Protein AF-A0A7C7R9T6-F1 (afdb_monomer_lite)

Structure (mmCIF, N/CA/C/O backbone):
data_AF-A0A7C7R9T6-F1
#
_entry.id   AF-A0A7C7R9T6-F1
#
loop_
_atom_site.group_PDB
_atom_site.id
_atom_site.type_symbol
_atom_site.label_atom_id
_atom_site.label_alt_id
_atom_site.label_comp_id
_atom_site.label_asym_id
_atom_site.label_entity_id
_atom_site.label_seq_id
_atom_site.pdbx_PDB_ins_code
_atom_site.Cartn_x
_atom_site.Cartn_y
_atom_site.Cartn_z
_atom_site.occupancy
_atom_site.B_iso_or_equiv
_atom_site.auth_seq_id
_atom_site.auth_comp_id
_atom_site.auth_asym_id
_atom_site.auth_atom_id
_atom_site.pdbx_PDB_model_num
ATOM 1 N N . MET A 1 1 ? 9.106 -15.345 -18.200 1.00 61.50 1 MET A N 1
ATOM 2 C CA . MET A 1 1 ? 7.886 -14.549 -18.437 1.00 61.50 1 MET A CA 1
ATOM 3 C C . MET A 1 1 ? 7.909 -14.194 -19.907 1.00 61.50 1 MET A C 1
ATOM 5 O O . MET A 1 1 ? 8.891 -13.598 -20.331 1.00 61.50 1 MET A O 1
ATOM 9 N N . ASP A 1 2 ? 6.908 -14.610 -20.677 1.00 85.25 2 ASP A N 1
ATOM 10 C CA . ASP A 1 2 ? 6.859 -14.297 -22.107 1.00 85.25 2 ASP A CA 1
ATOM 11 C C . ASP A 1 2 ? 6.313 -12.883 -22.276 1.00 85.25 2 ASP A C 1
ATOM 13 O O . ASP A 1 2 ? 5.120 -12.630 -22.110 1.00 85.25 2 ASP A O 1
ATOM 17 N N . ILE A 1 3 ? 7.215 -11.934 -22.521 1.00 89.38 3 ILE A N 1
ATOM 18 C CA . ILE A 1 3 ? 6.857 -10.530 -22.718 1.00 89.38 3 ILE A CA 1
ATOM 19 C C . ILE A 1 3 ? 6.543 -10.329 -24.209 1.00 89.38 3 ILE A C 1
ATOM 21 O O . ILE A 1 3 ? 7.387 -10.661 -25.045 1.00 89.38 3 ILE A O 1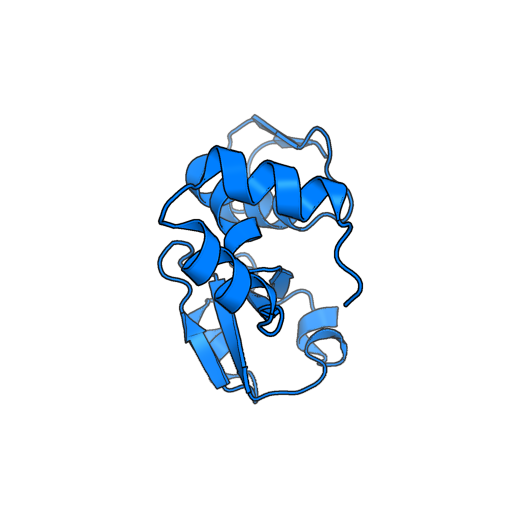
ATOM 25 N N . PRO A 1 4 ? 5.370 -9.779 -24.578 1.00 95.00 4 PRO A N 1
ATOM 26 C CA . PRO A 1 4 ? 4.993 -9.618 -25.980 1.00 95.00 4 PRO A CA 1
ATOM 27 C C . PRO A 1 4 ? 5.993 -8.767 -26.776 1.00 95.00 4 PRO A C 1
ATOM 29 O O . PRO A 1 4 ? 6.344 -7.664 -26.353 1.00 95.00 4 PRO A O 1
ATOM 32 N N . ALA A 1 5 ? 6.380 -9.220 -27.973 1.00 94.62 5 ALA A N 1
ATOM 33 C CA . ALA A 1 5 ? 7.314 -8.492 -28.843 1.00 94.62 5 ALA A CA 1
ATOM 34 C C . ALA A 1 5 ? 6.839 -7.058 -29.145 1.00 94.62 5 ALA A C 1
ATOM 36 O O . ALA A 1 5 ? 7.597 -6.105 -29.011 1.00 94.62 5 ALA A O 1
ATOM 37 N N . LEU A 1 6 ? 5.539 -6.881 -29.410 1.00 96.94 6 LEU A N 1
ATOM 38 C CA . LEU A 1 6 ? 4.947 -5.566 -29.676 1.00 96.94 6 LEU A CA 1
ATOM 39 C C . LEU A 1 6 ? 5.084 -4.588 -28.495 1.00 96.94 6 LEU A C 1
ATOM 41 O O . LEU A 1 6 ? 5.194 -3.379 -28.704 1.00 96.94 6 LEU A O 1
ATOM 45 N N . PHE A 1 7 ? 5.079 -5.094 -27.258 1.00 96.81 7 PHE A N 1
ATOM 46 C CA . PHE A 1 7 ? 5.347 -4.278 -26.075 1.00 96.81 7 PHE A CA 1
ATOM 47 C C . PHE A 1 7 ? 6.821 -3.869 -26.026 1.00 96.81 7 PHE A C 1
ATOM 49 O O . PHE A 1 7 ? 7.118 -2.689 -25.856 1.00 96.81 7 PHE A O 1
ATOM 56 N N . LEU A 1 8 ? 7.735 -4.818 -26.241 1.00 95.50 8 LEU A N 1
ATOM 57 C CA . LEU A 1 8 ? 9.176 -4.564 -26.244 1.00 95.50 8 LEU A CA 1
ATOM 58 C C . LEU A 1 8 ? 9.574 -3.532 -27.308 1.00 95.50 8 LEU A C 1
ATOM 60 O O . LEU A 1 8 ? 10.288 -2.587 -26.980 1.00 95.50 8 LEU A O 1
ATOM 64 N N . ASP A 1 9 ? 9.051 -3.654 -28.528 1.00 97.00 9 ASP A N 1
ATOM 65 C CA . ASP A 1 9 ? 9.320 -2.727 -29.636 1.00 97.00 9 ASP A CA 1
ATOM 66 C C . ASP A 1 9 ? 8.748 -1.329 -29.382 1.00 97.00 9 ASP A C 1
ATOM 68 O O . ASP A 1 9 ? 9.282 -0.312 -29.836 1.00 97.00 9 ASP A O 1
ATOM 72 N N . ARG A 1 10 ? 7.610 -1.252 -28.686 1.00 98.06 10 ARG A N 1
ATOM 73 C CA . ARG A 1 10 ? 7.021 0.027 -28.281 1.00 98.06 10 ARG A CA 1
ATOM 74 C C . ARG A 1 10 ? 7.872 0.692 -27.204 1.00 98.06 10 ARG A C 1
ATOM 76 O O . ARG A 1 10 ? 8.187 1.868 -27.345 1.00 98.06 10 ARG A O 1
ATOM 83 N N . MET A 1 11 ? 8.263 -0.049 -26.170 1.00 98.00 11 MET A N 1
ATOM 84 C CA . MET A 1 11 ? 9.069 0.489 -25.073 1.00 98.00 11 MET A CA 1
ATOM 85 C C . MET A 1 11 ? 10.467 0.907 -25.535 1.00 98.00 11 MET A C 1
ATOM 87 O O . MET A 1 11 ? 10.934 1.955 -25.107 1.00 98.00 11 MET A O 1
ATOM 91 N N . ALA A 1 12 ? 11.092 0.165 -26.457 1.00 97.38 12 ALA A N 1
ATOM 92 C CA . ALA A 1 12 ? 12.377 0.548 -27.048 1.00 97.38 12 ALA A CA 1
ATOM 93 C C . ALA A 1 12 ? 12.311 1.920 -27.730 1.00 97.38 12 ALA A C 1
ATOM 95 O O . ALA A 1 12 ? 13.186 2.757 -27.534 1.00 97.38 12 ALA A O 1
ATOM 96 N N . ARG A 1 13 ? 11.233 2.179 -28.480 1.00 97.94 13 ARG A N 1
ATOM 97 C CA . ARG A 1 13 ? 11.013 3.473 -29.140 1.00 97.94 13 ARG A CA 1
ATOM 98 C C . ARG A 1 13 ? 10.705 4.609 -28.165 1.00 97.94 13 ARG A C 1
ATOM 100 O O . ARG A 1 13 ? 11.103 5.733 -28.433 1.00 97.94 13 ARG A O 1
ATOM 107 N N . LEU A 1 14 ? 9.980 4.334 -27.078 1.00 98.19 14 LEU A N 1
ATOM 108 C CA . LEU A 1 14 ? 9.613 5.354 -26.087 1.00 98.19 14 LEU A CA 1
ATOM 109 C C . LEU A 1 14 ? 10.782 5.743 -25.177 1.00 98.19 14 LEU A C 1
ATOM 111 O O . LEU A 1 14 ? 10.894 6.907 -24.816 1.00 98.19 14 LEU A O 1
ATOM 115 N N . LEU A 1 15 ? 11.614 4.773 -24.794 1.00 98.06 15 LEU A N 1
ATOM 116 C CA . LEU A 1 15 ? 12.662 4.955 -23.786 1.00 98.06 15 LEU A CA 1
ATOM 117 C C . LEU A 1 15 ? 14.045 5.245 -24.379 1.00 98.06 15 LEU A C 1
ATOM 119 O O . LEU A 1 15 ? 14.908 5.742 -23.663 1.00 98.06 15 LEU A O 1
ATOM 123 N N . GLY A 1 16 ? 14.279 4.928 -25.658 1.00 97.56 16 GLY A N 1
ATOM 124 C CA . GLY A 1 16 ? 15.575 5.145 -26.303 1.00 97.56 16 GLY A CA 1
ATOM 125 C C . GLY A 1 16 ? 16.714 4.502 -25.508 1.00 97.56 16 GLY A C 1
ATOM 126 O O . GLY A 1 16 ? 16.699 3.294 -25.262 1.00 97.56 16 GLY A O 1
ATOM 127 N N . ASP A 1 17 ? 17.665 5.320 -25.062 1.00 97.81 17 ASP A N 1
ATOM 128 C CA . ASP A 1 17 ? 18.855 4.879 -24.324 1.00 97.81 17 ASP A CA 1
ATOM 129 C C . ASP A 1 17 ? 18.527 4.237 -22.959 1.00 97.81 17 ASP A C 1
ATOM 131 O O . ASP A 1 17 ? 19.277 3.388 -22.475 1.00 97.81 17 ASP A O 1
ATOM 135 N N . GLU A 1 18 ? 17.373 4.553 -22.357 1.00 97.94 18 GLU A N 1
ATOM 136 C CA . GLU A 1 18 ? 16.939 3.970 -21.076 1.00 97.94 18 GLU A CA 1
ATOM 137 C C . GLU A 1 18 ? 16.355 2.554 -21.222 1.00 97.94 18 GLU A C 1
ATOM 139 O O . GLU A 1 18 ? 16.136 1.845 -20.233 1.00 97.94 18 GLU A O 1
ATOM 144 N N . TYR A 1 19 ? 16.104 2.103 -22.455 1.00 97.38 19 TYR A N 1
ATOM 145 C CA . TYR A 1 19 ? 15.434 0.831 -22.716 1.00 97.38 19 TYR A CA 1
ATOM 146 C C . TYR A 1 19 ? 16.177 -0.375 -22.134 1.00 97.38 19 TYR A C 1
ATOM 148 O O . TYR A 1 19 ? 15.541 -1.300 -21.623 1.00 97.38 19 TYR A O 1
ATOM 156 N N . LEU A 1 20 ? 17.511 -0.382 -22.204 1.00 95.56 20 LEU A N 1
ATOM 157 C CA . LEU A 1 20 ? 18.309 -1.503 -21.704 1.00 95.56 20 LEU A CA 1
ATOM 158 C C . LEU A 1 20 ? 18.170 -1.652 -20.183 1.00 95.56 20 LEU A C 1
ATOM 160 O O . LEU A 1 20 ? 17.930 -2.762 -19.707 1.00 95.56 20 LEU A O 1
ATOM 164 N N . ALA A 1 21 ? 18.216 -0.541 -19.443 1.00 96.19 21 ALA A N 1
ATOM 165 C CA . ALA A 1 21 ? 18.018 -0.536 -17.995 1.00 96.19 21 ALA A CA 1
ATOM 166 C C . ALA A 1 21 ? 16.591 -0.970 -17.617 1.00 96.19 21 ALA A C 1
ATOM 168 O O . ALA A 1 21 ? 16.398 -1.797 -16.725 1.00 96.19 21 ALA A O 1
ATOM 169 N N . PHE A 1 22 ? 15.579 -0.481 -18.343 1.00 95.19 22 PHE A N 1
ATOM 170 C CA . PHE A 1 22 ? 14.192 -0.916 -18.158 1.00 95.19 22 PHE A CA 1
ATOM 171 C C . PHE A 1 22 ? 14.021 -2.422 -18.394 1.00 95.19 22 PHE A C 1
ATOM 173 O O . PHE A 1 22 ? 13.349 -3.110 -17.624 1.00 95.19 22 PHE A O 1
ATOM 180 N N . ARG A 1 23 ? 14.645 -2.956 -19.450 1.00 93.25 23 ARG A N 1
ATOM 181 C CA . ARG A 1 23 ? 14.610 -4.386 -19.765 1.00 93.25 23 ARG A CA 1
ATOM 182 C C . ARG A 1 23 ? 15.235 -5.246 -18.680 1.00 93.25 23 ARG A C 1
ATOM 184 O O . ARG A 1 23 ? 14.696 -6.312 -18.384 1.00 93.25 23 ARG A O 1
ATOM 191 N N . GLU A 1 24 ? 16.359 -4.810 -18.128 1.00 92.88 24 GLU A N 1
ATOM 192 C CA . GLU A 1 24 ? 17.020 -5.501 -17.026 1.00 92.88 24 GLU A CA 1
ATOM 193 C C . GLU A 1 24 ? 16.125 -5.516 -15.780 1.00 92.88 24 GLU A C 1
ATOM 195 O O . GLU A 1 24 ? 15.894 -6.577 -15.200 1.00 92.88 24 GLU A O 1
ATOM 200 N N . ALA A 1 25 ? 15.519 -4.375 -15.436 1.00 91.50 25 ALA A N 1
ATOM 201 C CA . ALA A 1 25 ? 14.582 -4.279 -14.319 1.00 91.50 25 ALA A CA 1
ATOM 202 C C . ALA A 1 25 ? 13.347 -5.180 -14.506 1.00 91.50 25 ALA A C 1
ATOM 204 O O . ALA A 1 25 ? 12.922 -5.858 -13.569 1.00 91.50 25 ALA A O 1
ATOM 205 N N . LEU A 1 26 ? 12.795 -5.241 -15.723 1.00 90.62 26 LEU A N 1
ATOM 206 C CA . LEU A 1 26 ? 11.627 -6.064 -16.049 1.00 90.62 26 LEU A CA 1
ATOM 207 C C . LEU A 1 26 ? 11.910 -7.574 -15.955 1.00 90.62 26 LEU A C 1
ATOM 209 O O . LEU A 1 26 ? 10.995 -8.353 -15.696 1.00 90.62 26 LEU A O 1
ATOM 213 N N . ALA A 1 27 ? 13.166 -7.992 -16.145 1.00 87.12 27 ALA A N 1
ATOM 214 C CA . ALA A 1 27 ? 13.595 -9.377 -15.953 1.00 87.12 27 ALA A CA 1
ATOM 215 C C . ALA A 1 27 ? 13.742 -9.767 -14.466 1.00 87.12 27 ALA A C 1
ATOM 217 O O . ALA A 1 27 ? 13.931 -10.945 -14.154 1.00 87.12 27 ALA A O 1
ATOM 218 N N . GLY A 1 28 ? 13.662 -8.793 -13.555 1.00 83.88 28 GLY A N 1
ATOM 219 C CA . GLY A 1 28 ? 13.733 -8.995 -12.115 1.00 83.88 28 GLY A CA 1
ATOM 220 C C . GLY A 1 28 ? 12.507 -9.693 -11.514 1.00 83.88 28 GLY A C 1
ATOM 221 O O . GLY A 1 28 ? 11.529 -10.032 -12.180 1.00 83.88 28 GLY A O 1
ATOM 222 N N . HIS A 1 29 ? 12.563 -9.912 -10.200 1.00 78.44 29 HIS A N 1
ATOM 223 C CA . HIS A 1 29 ? 11.465 -10.521 -9.450 1.00 78.44 29 HIS A CA 1
ATOM 224 C C . HIS A 1 29 ? 10.469 -9.454 -8.974 1.00 78.44 29 HIS A C 1
ATOM 226 O O . HIS A 1 29 ? 10.897 -8.379 -8.548 1.00 78.44 29 HIS A O 1
ATOM 232 N N . PRO A 1 30 ? 9.157 -9.751 -8.968 1.00 78.12 30 PRO A N 1
ATOM 233 C CA . PRO A 1 30 ? 8.159 -8.823 -8.458 1.00 78.12 30 PRO A CA 1
ATOM 234 C C . PRO A 1 30 ? 8.399 -8.529 -6.976 1.00 78.12 30 PRO A C 1
ATOM 236 O O . PRO A 1 30 ? 8.711 -9.422 -6.182 1.00 78.12 30 PRO A O 1
ATOM 239 N N . HIS A 1 31 ? 8.218 -7.270 -6.592 1.00 86.06 31 HIS A N 1
ATOM 240 C CA . HIS A 1 31 ? 8.289 -6.868 -5.197 1.00 86.06 31 HIS A CA 1
ATOM 241 C C . HIS A 1 31 ? 6.998 -7.242 -4.470 1.00 86.06 31 HIS A C 1
ATOM 243 O O . HIS A 1 31 ? 5.895 -6.927 -4.912 1.00 86.06 31 HIS A O 1
ATOM 249 N N . VAL A 1 32 ? 7.136 -7.894 -3.318 1.00 93.19 32 VAL A N 1
ATOM 250 C CA . VAL A 1 32 ? 6.024 -8.098 -2.388 1.00 93.19 32 VAL A CA 1
ATOM 251 C C . VAL A 1 32 ? 6.111 -7.011 -1.329 1.00 93.19 32 VAL A C 1
ATOM 253 O O . VAL A 1 32 ? 7.166 -6.826 -0.722 1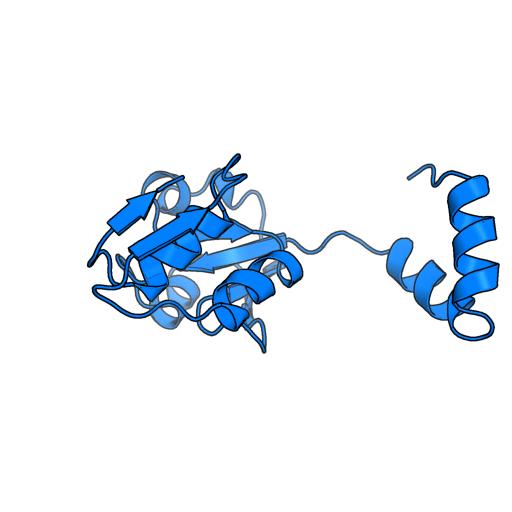.00 93.19 32 VAL A O 1
ATOM 256 N N . GLY A 1 33 ? 5.014 -6.297 -1.100 1.00 96.19 33 GLY A N 1
ATOM 257 C CA . GLY A 1 33 ? 4.918 -5.312 -0.032 1.00 96.19 33 GLY A CA 1
ATOM 258 C C . GLY A 1 33 ? 3.805 -5.644 0.954 1.00 96.19 33 GLY A C 1
ATOM 259 O O . GLY A 1 33 ? 2.842 -6.346 0.634 1.00 96.19 33 GLY A O 1
ATOM 260 N N . LEU A 1 34 ? 3.964 -5.149 2.175 1.00 97.81 34 LEU A N 1
ATOM 261 C CA . LEU A 1 34 ? 2.974 -5.180 3.241 1.00 97.81 34 LEU A CA 1
ATOM 262 C C . LEU A 1 34 ? 2.694 -3.737 3.650 1.00 97.81 34 LEU A C 1
ATOM 264 O O . LEU A 1 34 ? 3.631 -2.974 3.868 1.00 97.81 34 LEU A O 1
ATOM 268 N N . ARG A 1 35 ? 1.425 -3.369 3.793 1.00 98.44 35 ARG A N 1
ATOM 269 C CA . ARG A 1 35 ? 1.027 -2.075 4.346 1.00 98.44 35 ARG A CA 1
ATOM 270 C C . ARG A 1 35 ? 0.320 -2.287 5.673 1.00 98.44 35 ARG A C 1
ATOM 272 O O . ARG A 1 35 ? -0.700 -2.975 5.709 1.00 98.44 35 ARG A O 1
ATOM 279 N N . ALA A 1 36 ? 0.846 -1.710 6.746 1.00 98.69 36 ALA A N 1
ATOM 280 C CA . ALA A 1 36 ? 0.224 -1.764 8.060 1.00 98.69 36 ALA A CA 1
ATOM 281 C C . ALA A 1 36 ? -1.171 -1.124 8.036 1.00 98.69 36 ALA A C 1
ATOM 283 O O . ALA A 1 36 ? -1.397 -0.099 7.391 1.00 98.69 36 ALA A O 1
ATOM 284 N N . ASN A 1 37 ? -2.113 -1.735 8.751 1.00 98.62 37 ASN A N 1
ATOM 285 C CA . ASN A 1 37 ? -3.403 -1.126 9.032 1.00 98.62 37 ASN A CA 1
ATOM 286 C C . ASN A 1 37 ? -3.270 -0.242 10.277 1.00 98.62 37 ASN A C 1
ATOM 288 O O . ASN A 1 37 ? -3.372 -0.732 11.404 1.00 98.62 37 ASN A O 1
ATOM 292 N N . THR A 1 38 ? -3.052 1.055 10.068 1.00 98.56 38 THR A N 1
ATOM 293 C CA . THR A 1 38 ? -2.829 2.037 11.142 1.00 98.56 38 THR A CA 1
ATOM 294 C C . THR A 1 38 ? -4.038 2.239 12.054 1.00 98.56 38 THR A C 1
ATOM 296 O O . THR A 1 38 ? -3.874 2.749 13.155 1.00 98.56 38 THR A O 1
ATOM 299 N N . LEU A 1 39 ? -5.228 1.762 11.666 1.00 98.44 39 LEU A N 1
ATOM 300 C CA . LEU A 1 39 ? -6.405 1.715 12.543 1.00 98.44 39 LEU A CA 1
ATOM 301 C C . LEU A 1 39 ? -6.286 0.640 13.638 1.00 98.44 39 LEU A C 1
ATOM 303 O O . LEU A 1 39 ? -7.085 0.619 14.569 1.00 98.44 39 LEU A O 1
ATOM 307 N N . LYS A 1 40 ? -5.335 -0.296 13.508 1.00 98.56 40 LYS A N 1
ATOM 308 C CA . LYS A 1 40 ? -5.170 -1.445 14.414 1.00 98.56 40 LYS A CA 1
ATOM 309 C C . LYS A 1 40 ? -3.782 -1.562 15.031 1.00 98.56 40 LYS A C 1
ATOM 311 O O . LYS A 1 40 ? -3.665 -2.115 16.120 1.00 98.56 40 LYS A O 1
ATOM 316 N N . ILE A 1 41 ? -2.734 -1.143 14.324 1.00 98.50 41 ILE A N 1
ATOM 317 C CA . ILE A 1 41 ? -1.349 -1.333 14.766 1.00 98.50 41 ILE A CA 1
ATOM 318 C C . ILE A 1 41 ? -0.433 -0.243 14.205 1.00 98.50 41 ILE A C 1
ATOM 320 O O . ILE A 1 41 ? -0.570 0.162 13.048 1.00 98.50 41 ILE A O 1
ATOM 324 N N . ALA A 1 42 ? 0.538 0.203 15.004 1.00 98.38 42 ALA A N 1
ATOM 325 C CA . ALA A 1 42 ? 1.584 1.096 14.517 1.00 98.38 42 ALA A CA 1
ATOM 326 C C . ALA A 1 42 ? 2.512 0.356 13.524 1.00 98.38 42 ALA A C 1
ATOM 328 O O . ALA A 1 42 ? 2.851 -0.809 13.763 1.00 98.38 42 ALA A O 1
ATOM 329 N N . PRO A 1 43 ? 2.987 0.992 12.433 1.00 98.12 43 PRO A N 1
ATOM 330 C CA . PRO A 1 43 ? 3.835 0.325 11.438 1.00 98.12 43 PRO A CA 1
ATOM 331 C C . PRO A 1 43 ? 5.096 -0.321 12.032 1.00 98.12 43 PRO A C 1
ATOM 333 O O . PRO A 1 43 ? 5.440 -1.454 11.696 1.00 98.12 43 PRO A O 1
ATOM 336 N N . GLN A 1 44 ? 5.764 0.369 12.958 1.00 97.44 44 GLN A N 1
ATOM 337 C CA . GLN A 1 44 ? 6.984 -0.110 13.614 1.00 97.44 44 GLN A CA 1
ATOM 338 C C . GLN A 1 44 ? 6.704 -1.307 14.533 1.00 97.44 44 GLN A C 1
ATOM 340 O O . GLN A 1 44 ? 7.500 -2.241 14.598 1.00 97.44 44 GLN A O 1
ATOM 345 N N . GLU A 1 45 ? 5.551 -1.312 15.202 1.00 98.12 45 GLU A N 1
ATOM 346 C CA . GLU A 1 45 ? 5.114 -2.426 16.045 1.00 98.12 45 GLU A CA 1
ATOM 347 C C . GLU A 1 45 ? 4.792 -3.666 15.204 1.00 98.12 45 GLU A C 1
ATOM 349 O O . GLU A 1 45 ? 5.176 -4.779 15.566 1.00 98.12 45 GLU A O 1
ATOM 354 N N . LEU A 1 46 ? 4.150 -3.484 14.045 1.00 97.88 46 LEU A N 1
ATOM 355 C CA . LEU A 1 46 ? 3.930 -4.573 13.098 1.00 97.88 46 LEU A CA 1
ATOM 356 C C . LEU A 1 46 ? 5.263 -5.179 12.640 1.00 97.88 46 LEU A C 1
ATOM 358 O O . LEU A 1 46 ? 5.422 -6.401 12.674 1.00 97.88 46 LEU A O 1
ATOM 362 N N . ALA A 1 47 ? 6.215 -4.335 12.231 1.00 96.75 47 ALA A N 1
ATOM 363 C CA . ALA A 1 47 ? 7.519 -4.784 11.754 1.00 96.75 47 ALA A CA 1
ATOM 364 C C . ALA A 1 47 ? 8.305 -5.553 12.826 1.00 96.75 47 ALA A C 1
ATOM 366 O O . ALA A 1 47 ? 8.952 -6.545 12.506 1.00 96.75 47 ALA A O 1
ATOM 367 N N . ALA A 1 48 ? 8.196 -5.148 14.095 1.00 97.06 48 ALA A N 1
ATOM 368 C CA . ALA A 1 48 ? 8.836 -5.837 15.214 1.00 97.06 48 ALA A CA 1
ATOM 369 C C . ALA A 1 48 ? 8.205 -7.205 15.540 1.00 97.06 48 ALA A C 1
ATOM 371 O O . ALA A 1 48 ? 8.888 -8.086 16.057 1.00 97.06 48 ALA A O 1
ATOM 372 N N . ARG A 1 49 ? 6.905 -7.392 15.268 1.00 96.25 49 ARG A N 1
ATOM 373 C CA . ARG A 1 49 ? 6.178 -8.635 15.591 1.00 96.25 49 ARG A CA 1
ATOM 374 C C . ARG A 1 49 ? 6.185 -9.670 14.472 1.00 96.25 49 ARG A C 1
ATOM 376 O O . ARG A 1 49 ? 5.938 -10.846 14.733 1.00 96.25 49 ARG A O 1
ATOM 383 N N . LEU A 1 50 ? 6.395 -9.252 13.227 1.00 95.94 50 LEU A N 1
ATOM 384 C CA . LEU A 1 50 ? 6.415 -10.169 12.095 1.00 95.94 50 LEU A CA 1
ATOM 385 C C . LEU A 1 50 ? 7.751 -10.923 12.020 1.00 95.94 50 LEU A C 1
ATOM 387 O O . LEU A 1 50 ? 8.808 -10.305 12.109 1.00 95.94 50 LEU A O 1
ATOM 391 N N . PRO A 1 51 ? 7.744 -12.239 11.747 1.00 95.38 51 PRO A N 1
ATOM 392 C CA . PRO A 1 51 ? 8.963 -13.029 11.565 1.00 95.38 51 PRO A CA 1
ATOM 393 C C . PRO A 1 51 ? 9.571 -12.833 10.161 1.00 95.38 51 PRO A C 1
ATOM 395 O O . PRO A 1 51 ? 10.086 -13.771 9.552 1.00 95.38 51 PRO A O 1
ATOM 398 N N . PHE A 1 52 ? 9.449 -11.631 9.596 1.00 95.56 52 PHE A N 1
ATOM 399 C CA . PHE A 1 52 ? 9.850 -11.299 8.232 1.00 95.56 52 PHE A CA 1
ATOM 400 C C . PHE A 1 52 ? 10.933 -10.228 8.247 1.00 95.56 52 PHE A C 1
ATOM 402 O O . PHE A 1 52 ? 10.899 -9.308 9.059 1.00 95.56 52 PHE A O 1
ATOM 409 N N . ARG A 1 53 ? 11.860 -10.294 7.289 1.00 95.44 53 ARG A N 1
ATOM 410 C CA . ARG A 1 53 ? 12.768 -9.178 7.032 1.00 95.44 53 ARG A CA 1
ATOM 411 C C . ARG A 1 53 ? 12.040 -8.153 6.173 1.00 95.44 53 ARG A C 1
ATOM 413 O O . ARG A 1 53 ? 11.753 -8.416 5.002 1.00 95.44 53 ARG A O 1
ATOM 420 N N . LEU A 1 54 ? 11.761 -7.005 6.774 1.00 96.62 54 LEU A N 1
ATOM 421 C CA . LEU A 1 54 ? 11.046 -5.893 6.167 1.00 96.62 54 LEU A CA 1
ATOM 422 C C . LEU A 1 54 ? 11.965 -4.686 6.010 1.00 96.62 54 LEU A C 1
ATOM 424 O O . LEU A 1 54 ? 12.772 -4.396 6.888 1.00 96.62 54 LEU A O 1
ATOM 428 N N . GLU A 1 55 ? 11.817 -3.977 4.898 1.00 97.12 55 GLU A N 1
ATOM 429 C CA . GLU A 1 55 ? 12.467 -2.687 4.664 1.00 97.12 55 GLU A CA 1
ATOM 430 C C . GLU A 1 55 ? 11.401 -1.622 4.398 1.00 97.12 55 GLU A C 1
ATOM 432 O O . GLU A 1 55 ? 10.428 -1.918 3.704 1.00 97.12 55 GLU A O 1
ATOM 437 N N . PRO A 1 56 ? 11.530 -0.405 4.946 1.00 98.06 56 PRO A N 1
ATOM 438 C CA . PRO A 1 56 ? 10.522 0.635 4.774 1.00 98.06 56 PRO A CA 1
ATOM 439 C C . PRO A 1 56 ? 10.394 1.057 3.306 1.00 98.06 56 PRO A C 1
ATOM 441 O O . PRO A 1 56 ? 11.386 1.145 2.581 1.00 98.06 56 PRO A O 1
ATOM 444 N N . VAL A 1 57 ? 9.165 1.341 2.873 1.00 98.00 57 VAL A N 1
ATOM 445 C CA . VAL A 1 57 ? 8.891 1.952 1.567 1.00 98.00 57 VAL A CA 1
ATOM 446 C C . VAL A 1 57 ? 9.020 3.476 1.711 1.00 98.00 57 VAL A C 1
ATOM 448 O O . VAL A 1 57 ? 8.259 4.062 2.477 1.00 98.00 57 VAL A O 1
ATOM 451 N N . PRO A 1 58 ? 9.934 4.152 0.985 1.00 97.31 58 PRO A N 1
ATOM 452 C CA . PRO A 1 58 ? 10.254 5.562 1.244 1.00 97.31 58 PRO A CA 1
ATOM 453 C C . PRO A 1 58 ? 9.081 6.541 1.111 1.00 97.31 58 PRO A C 1
ATOM 455 O O . PRO A 1 58 ? 9.073 7.581 1.759 1.00 97.31 58 PRO A O 1
ATOM 458 N N . TRP A 1 59 ? 8.099 6.220 0.268 1.00 96.88 59 TRP A N 1
ATOM 459 C CA . TRP A 1 59 ? 6.942 7.074 -0.020 1.00 96.88 59 TRP A CA 1
ATOM 460 C C . TRP A 1 59 ? 5.666 6.671 0.726 1.00 96.88 59 TRP A C 1
ATOM 462 O O . TRP A 1 59 ? 4.630 7.285 0.505 1.00 96.88 59 TRP A O 1
ATOM 472 N N . CYS A 1 60 ? 5.699 5.634 1.568 1.00 98.31 60 CYS A N 1
ATOM 473 C CA . CYS A 1 60 ? 4.536 5.199 2.340 1.00 98.31 60 CYS A CA 1
ATOM 474 C C . CYS A 1 60 ? 4.969 4.886 3.779 1.00 98.31 60 CYS A C 1
ATOM 476 O O . CYS A 1 60 ? 5.547 3.823 4.014 1.00 98.31 60 CYS A O 1
ATOM 478 N N . PRO A 1 61 ? 4.673 5.759 4.762 1.00 98.12 61 PRO A N 1
ATOM 479 C CA . PRO A 1 61 ? 5.078 5.559 6.158 1.00 98.12 61 PRO A CA 1
ATOM 480 C C . PRO A 1 61 ? 4.561 4.259 6.794 1.00 98.12 61 PRO A C 1
ATOM 482 O O . PRO A 1 61 ? 5.171 3.734 7.725 1.00 98.12 61 PRO A O 1
ATOM 485 N N . ALA A 1 62 ? 3.441 3.727 6.296 1.00 98.31 62 ALA A N 1
ATOM 486 C CA . ALA A 1 62 ? 2.869 2.452 6.729 1.00 98.31 62 ALA A CA 1
ATOM 487 C C . ALA A 1 62 ? 3.337 1.246 5.887 1.00 98.31 62 ALA A C 1
ATOM 489 O O . ALA A 1 62 ? 2.920 0.116 6.151 1.00 98.31 62 ALA A O 1
ATOM 490 N N . GLY A 1 63 ? 4.147 1.474 4.853 1.00 98.31 63 GLY A N 1
ATOM 491 C CA . GLY A 1 63 ? 4.526 0.493 3.845 1.00 98.31 63 GLY A CA 1
ATOM 492 C C . GLY A 1 63 ? 5.888 -0.146 4.096 1.00 98.31 63 GLY A C 1
ATOM 493 O O . GLY A 1 63 ? 6.863 0.514 4.451 1.00 98.31 63 GLY A O 1
ATOM 494 N N . PHE A 1 64 ? 5.971 -1.446 3.828 1.00 98.25 64 PHE A N 1
ATOM 495 C CA . PHE A 1 64 ? 7.194 -2.232 3.912 1.00 98.25 64 PHE A CA 1
ATOM 496 C C . PHE A 1 64 ? 7.358 -3.125 2.686 1.00 98.25 64 PHE A C 1
ATOM 498 O O . PHE A 1 64 ? 6.408 -3.763 2.237 1.00 98.25 64 PHE A O 1
ATOM 505 N N . ARG A 1 65 ? 8.583 -3.241 2.181 1.00 96.69 65 ARG A N 1
ATOM 506 C CA . ARG A 1 65 ? 8.998 -4.264 1.226 1.00 96.69 65 ARG A CA 1
ATOM 507 C C . ARG A 1 65 ? 9.391 -5.532 1.977 1.00 96.69 65 ARG A C 1
ATOM 509 O O . ARG A 1 65 ? 10.193 -5.486 2.908 1.00 96.69 65 ARG A O 1
ATOM 516 N N . LEU A 1 66 ? 8.859 -6.671 1.547 1.00 95.44 66 LEU A N 1
ATOM 517 C CA . LEU A 1 66 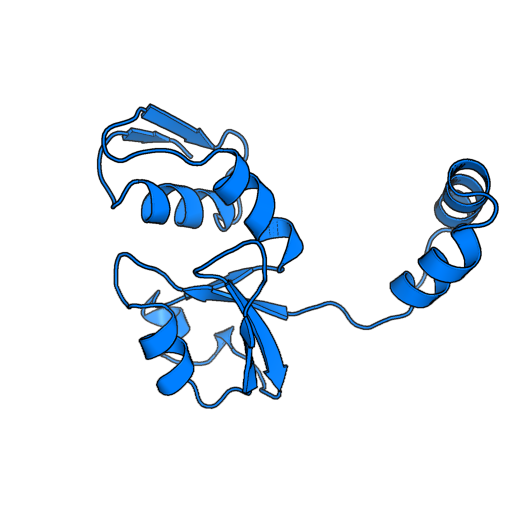? 9.246 -7.983 2.051 1.00 95.44 66 LEU A CA 1
ATOM 518 C C . LEU A 1 66 ? 10.546 -8.429 1.376 1.00 95.44 66 LEU A C 1
ATOM 520 O O . LEU A 1 66 ? 10.553 -8.775 0.197 1.00 95.44 66 LEU A O 1
ATOM 524 N N . VAL A 1 67 ? 11.642 -8.430 2.134 1.00 93.06 67 VAL A N 1
ATOM 525 C CA . VAL A 1 67 ? 12.975 -8.831 1.653 1.00 93.06 67 VAL A CA 1
ATOM 526 C C . VAL A 1 67 ? 13.209 -10.320 1.859 1.00 93.06 67 VAL A C 1
ATOM 528 O O . VAL A 1 67 ? 13.764 -10.988 0.992 1.00 93.06 67 VAL A O 1
ATOM 531 N N . ALA A 1 68 ? 12.780 -10.853 3.004 1.00 86.75 68 ALA A N 1
ATOM 532 C CA . ALA A 1 68 ? 12.850 -12.279 3.295 1.00 86.75 68 ALA A CA 1
ATOM 533 C C . ALA A 1 68 ? 11.667 -12.720 4.163 1.00 86.75 68 ALA A C 1
ATOM 535 O O . ALA A 1 68 ? 11.289 -12.049 5.121 1.00 86.75 68 ALA A O 1
ATOM 536 N N . GLY A 1 69 ? 11.094 -13.869 3.823 1.00 83.00 69 GLY A N 1
ATOM 537 C CA . GLY A 1 69 ? 9.898 -14.420 4.453 1.00 83.00 69 GLY A CA 1
ATOM 538 C C . GLY A 1 69 ? 9.048 -15.146 3.416 1.00 83.00 69 GLY A C 1
ATOM 539 O O . GLY A 1 69 ? 9.159 -14.888 2.218 1.00 83.00 69 GLY A O 1
ATOM 540 N N . ARG A 1 70 ? 8.215 -16.094 3.850 1.00 82.12 70 ARG A N 1
ATOM 541 C CA . ARG A 1 70 ? 7.345 -16.860 2.944 1.00 82.12 70 ARG A CA 1
ATOM 542 C C . ARG A 1 70 ? 5.896 -16.731 3.385 1.00 82.12 70 ARG A C 1
ATOM 544 O O . ARG A 1 70 ? 5.601 -16.787 4.571 1.00 82.12 70 ARG A O 1
ATOM 551 N N . ARG A 1 71 ? 5.000 -16.626 2.400 1.00 89.88 71 ARG A N 1
ATOM 552 C CA . ARG A 1 71 ? 3.538 -16.689 2.567 1.00 89.88 71 ARG A CA 1
ATOM 553 C C . ARG A 1 71 ? 2.979 -15.694 3.605 1.00 89.88 71 ARG A C 1
ATOM 555 O O . ARG A 1 71 ? 2.279 -16.121 4.521 1.00 89.88 71 ARG A O 1
ATOM 562 N N . PRO A 1 72 ? 3.188 -14.372 3.441 1.00 93.31 72 PRO A N 1
ATOM 563 C CA . PRO A 1 72 ? 2.598 -13.376 4.340 1.00 93.31 72 PRO A CA 1
ATOM 564 C C . PRO A 1 72 ? 1.065 -13.471 4.423 1.00 93.31 72 PRO A C 1
ATOM 566 O O . PRO A 1 72 ? 0.497 -13.102 5.441 1.00 93.31 72 PRO A O 1
ATOM 569 N N . GLY A 1 73 ? 0.383 -14.013 3.409 1.00 95.12 73 GLY A N 1
ATOM 570 C CA . GLY A 1 73 ? -1.072 -14.217 3.447 1.00 95.12 73 GLY A CA 1
ATOM 571 C C . GLY A 1 73 ? -1.547 -15.346 4.367 1.00 95.12 73 GLY A C 1
ATOM 572 O O . GLY A 1 73 ? -2.714 -15.363 4.743 1.00 95.12 73 GLY A O 1
ATOM 573 N N . ALA A 1 74 ? -0.661 -16.275 4.744 1.00 95.75 74 ALA A N 1
ATOM 574 C CA . ALA A 1 74 ? -0.984 -17.401 5.625 1.00 95.75 74 ALA A CA 1
ATOM 575 C C . ALA A 1 74 ? -0.745 -17.089 7.112 1.00 95.75 74 ALA A C 1
ATOM 577 O O . ALA A 1 74 ? -1.100 -17.887 7.975 1.00 95.75 74 ALA A O 1
ATOM 578 N N . HIS A 1 75 ? -0.120 -15.952 7.425 1.00 96.88 75 HIS A N 1
ATOM 579 C CA . HIS A 1 75 ? 0.143 -15.561 8.803 1.00 96.88 75 HIS A CA 1
ATOM 580 C C . HIS A 1 75 ? -1.154 -15.061 9.477 1.00 96.88 75 HIS A C 1
ATOM 582 O O . HIS A 1 75 ? -1.890 -14.295 8.851 1.00 96.88 75 HIS A O 1
ATOM 588 N N . PRO A 1 76 ? -1.436 -15.398 10.753 1.00 97.44 76 PRO A N 1
ATOM 589 C CA . PRO A 1 76 ? -2.686 -15.015 11.427 1.00 97.44 76 PRO A CA 1
ATOM 590 C C . PRO A 1 76 ? -2.981 -13.509 11.419 1.00 97.44 76 PRO A C 1
ATOM 592 O O . PRO A 1 76 ? -4.132 -13.093 11.337 1.00 97.44 76 PRO A O 1
ATOM 595 N N . TYR A 1 77 ? -1.940 -12.674 11.447 1.00 97.88 77 TYR A N 1
ATOM 596 C CA . TYR A 1 77 ? -2.083 -11.214 11.389 1.00 97.88 77 TYR A CA 1
ATOM 597 C C . TYR A 1 77 ? -2.686 -10.698 10.080 1.00 97.88 77 TYR A C 1
ATOM 599 O O . TYR A 1 77 ? -3.322 -9.645 10.088 1.00 97.88 77 TYR A O 1
ATOM 607 N N . HIS A 1 78 ? -2.532 -11.440 8.981 1.00 97.88 78 HIS A N 1
ATOM 608 C CA . HIS A 1 78 ? -3.217 -11.127 7.733 1.00 97.88 78 HIS A CA 1
ATOM 609 C C . HIS A 1 78 ? -4.731 -11.310 7.893 1.00 97.88 78 HIS A C 1
ATOM 611 O O . HIS A 1 78 ? -5.492 -10.389 7.614 1.00 97.88 78 HIS A O 1
ATOM 617 N N . ALA A 1 79 ? -5.169 -12.449 8.441 1.00 97.38 79 ALA A N 1
ATOM 618 C CA . ALA A 1 79 ? -6.584 -12.712 8.718 1.00 97.38 79 ALA A CA 1
ATO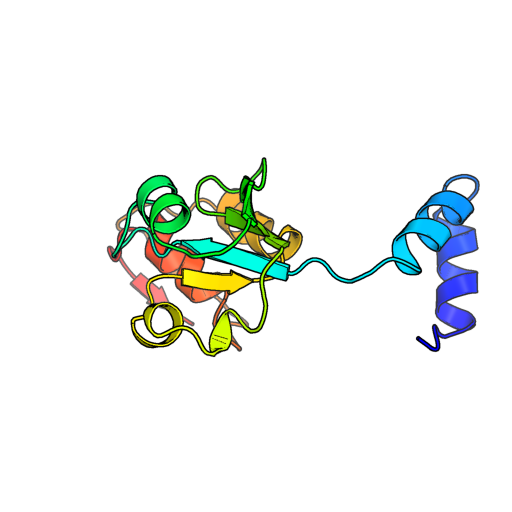M 619 C C . ALA A 1 79 ? -7.171 -11.748 9.767 1.00 97.38 79 ALA A C 1
ATOM 621 O O . ALA A 1 79 ? -8.321 -11.335 9.657 1.00 97.38 79 ALA A O 1
ATOM 622 N N . ALA A 1 80 ? -6.368 -11.321 10.747 1.00 98.00 80 ALA A N 1
ATOM 623 C CA . ALA A 1 80 ? -6.750 -10.285 11.710 1.00 98.00 80 ALA A CA 1
ATOM 624 C C . ALA A 1 80 ? -6.818 -8.867 11.095 1.00 98.00 80 ALA A C 1
ATOM 626 O O . ALA A 1 80 ? -7.262 -7.920 11.754 1.00 98.00 80 ALA A O 1
ATOM 627 N N . GLY A 1 81 ? -6.385 -8.697 9.841 1.00 97.94 81 GLY A N 1
ATOM 628 C CA . GLY A 1 81 ? -6.384 -7.427 9.121 1.00 97.94 81 GLY A CA 1
ATOM 629 C C . GLY A 1 81 ? -5.392 -6.406 9.676 1.00 97.94 81 GLY A C 1
ATOM 630 O O . GLY A 1 81 ? -5.673 -5.210 9.612 1.00 97.94 81 GLY A O 1
ATOM 631 N N . LEU A 1 82 ? -4.274 -6.856 10.260 1.00 98.44 82 LEU A N 1
ATOM 632 C CA . LEU A 1 82 ? -3.216 -5.968 10.768 1.00 98.44 82 LEU A CA 1
ATOM 633 C C . LEU A 1 82 ? -2.364 -5.368 9.645 1.00 98.44 82 LEU A C 1
ATOM 635 O O . LEU A 1 82 ? -1.702 -4.353 9.845 1.00 98.44 82 LEU A O 1
ATOM 639 N N . TYR A 1 83 ? -2.382 -5.977 8.463 1.00 98.44 83 TYR A N 1
ATOM 640 C CA . TYR A 1 83 ? -1.786 -5.428 7.254 1.00 98.44 83 TYR A CA 1
ATOM 641 C C . TYR A 1 83 ? -2.520 -5.916 6.013 1.00 98.44 83 TYR A C 1
ATOM 643 O O . TYR A 1 83 ? -3.197 -6.943 6.033 1.00 98.44 83 TYR A O 1
ATOM 651 N N . TYR A 1 84 ? -2.321 -5.190 4.921 1.00 98.19 84 TYR A N 1
ATOM 652 C CA . TYR A 1 84 ? -2.729 -5.579 3.581 1.00 98.19 84 TYR A CA 1
ATOM 653 C C . TYR A 1 84 ? -1.487 -5.947 2.757 1.00 98.19 84 TYR A C 1
ATOM 655 O O . TYR A 1 84 ? -0.450 -5.292 2.870 1.00 98.19 84 TYR A O 1
ATOM 663 N N . ILE A 1 85 ? -1.567 -6.989 1.929 1.00 97.12 85 ILE A N 1
ATOM 664 C CA . ILE A 1 85 ? -0.483 -7.346 1.000 1.00 97.12 85 ILE A CA 1
ATOM 665 C C . ILE A 1 85 ? -0.650 -6.500 -0.261 1.00 97.12 85 ILE A C 1
ATOM 667 O O . ILE A 1 85 ? -1.590 -6.699 -1.027 1.00 97.12 85 ILE A O 1
ATOM 671 N N . GLN A 1 86 ? 0.243 -5.539 -0.465 1.00 95.62 86 GLN A N 1
ATOM 672 C CA . GLN A 1 86 ? 0.164 -4.561 -1.547 1.00 95.62 86 GLN A CA 1
ATOM 673 C C . GLN A 1 86 ? 1.548 -4.343 -2.142 1.00 95.62 86 GLN A C 1
ATOM 675 O O . GLN A 1 86 ? 2.521 -4.193 -1.412 1.00 95.62 86 GLN A O 1
ATOM 680 N N . GLU A 1 87 ? 1.641 -4.309 -3.466 1.00 94.62 87 GLU A N 1
ATOM 681 C CA . GLU A 1 87 ? 2.887 -3.960 -4.148 1.00 94.62 87 GLU A CA 1
ATOM 682 C C . GLU A 1 87 ? 3.295 -2.501 -3.798 1.00 94.62 87 GLU A C 1
ATOM 684 O O . GLU A 1 87 ? 2.417 -1.634 -3.734 1.00 94.62 87 GLU A O 1
ATOM 689 N N . PRO A 1 88 ? 4.584 -2.216 -3.509 1.00 95.81 88 PRO A N 1
ATOM 690 C CA . PRO A 1 88 ? 5.041 -0.893 -3.072 1.00 95.81 88 PRO A CA 1
ATOM 691 C C . PRO A 1 88 ? 4.638 0.297 -3.955 1.00 95.81 88 PRO A C 1
ATOM 693 O O . PRO A 1 88 ? 4.215 1.325 -3.420 1.00 95.81 88 PRO A O 1
ATOM 696 N N . ALA A 1 89 ? 4.740 0.196 -5.283 1.00 94.94 89 ALA A N 1
ATOM 697 C CA . ALA A 1 89 ? 4.333 1.284 -6.175 1.00 94.94 89 ALA A CA 1
ATOM 698 C C . ALA A 1 89 ? 2.816 1.539 -6.099 1.00 94.94 89 ALA A C 1
ATOM 700 O O . ALA A 1 89 ? 2.372 2.687 -6.139 1.00 94.94 89 ALA A O 1
ATOM 701 N N . ALA A 1 90 ? 2.009 0.496 -5.878 1.00 95.44 90 ALA A N 1
ATOM 702 C CA . ALA A 1 90 ? 0.563 0.624 -5.699 1.00 95.44 90 ALA A CA 1
ATOM 703 C C . ALA A 1 90 ? 0.134 1.345 -4.403 1.00 95.44 90 ALA A C 1
ATOM 705 O O . ALA A 1 90 ? -1.055 1.654 -4.275 1.00 95.44 90 ALA A O 1
ATOM 706 N N . MET A 1 91 ? 1.048 1.608 -3.459 1.00 97.56 91 MET A N 1
ATOM 707 C CA . MET A 1 91 ? 0.785 2.391 -2.238 1.00 97.56 91 MET A CA 1
ATOM 708 C C . MET A 1 91 ? 0.794 3.906 -2.501 1.00 97.56 91 MET A C 1
ATOM 710 O O . MET A 1 91 ? 0.079 4.649 -1.834 1.00 97.56 91 MET A O 1
ATOM 714 N N . ALA A 1 92 ? 1.568 4.366 -3.489 1.00 97.69 92 ALA A N 1
ATOM 715 C CA . ALA A 1 92 ? 1.776 5.790 -3.747 1.00 97.69 92 ALA A CA 1
ATOM 716 C C . ALA A 1 92 ? 0.490 6.578 -4.079 1.00 97.69 92 ALA A C 1
ATOM 718 O O . ALA A 1 92 ? 0.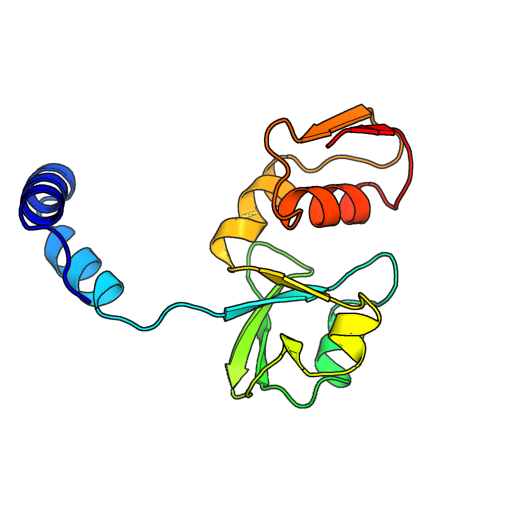342 7.679 -3.559 1.00 97.69 92 ALA A O 1
ATOM 719 N N . PRO A 1 93 ? -0.478 6.065 -4.871 1.00 97.50 93 PRO A N 1
ATOM 720 C CA . PRO A 1 93 ? -1.663 6.848 -5.227 1.00 97.50 93 PRO A CA 1
ATOM 721 C C . PRO A 1 93 ? -2.500 7.316 -4.029 1.00 97.50 93 PRO A C 1
ATOM 723 O O . PRO A 1 93 ? -3.023 8.425 -4.054 1.00 97.50 93 PRO A O 1
ATOM 726 N N . ALA A 1 94 ? -2.623 6.494 -2.982 1.00 97.62 94 ALA A N 1
ATOM 727 C CA . ALA A 1 94 ? -3.378 6.869 -1.786 1.00 97.62 94 ALA A CA 1
ATOM 728 C C . ALA A 1 94 ? -2.626 7.909 -0.942 1.00 97.62 94 ALA A C 1
ATOM 730 O O . ALA A 1 94 ? -3.246 8.846 -0.448 1.00 97.62 94 ALA A O 1
ATOM 731 N N . GLU A 1 95 ? -1.300 7.779 -0.840 1.00 98.00 95 GLU A N 1
ATOM 732 C CA . GLU A 1 95 ? -0.430 8.770 -0.187 1.00 98.00 95 GLU A CA 1
ATOM 733 C C . GLU A 1 95 ? -0.454 10.115 -0.928 1.00 98.00 95 GLU A C 1
ATOM 735 O O . GLU A 1 95 ? -0.457 11.163 -0.296 1.00 98.00 95 GLU A O 1
ATOM 740 N N . ILE A 1 96 ? -0.530 10.099 -2.264 1.00 98.06 96 ILE A N 1
ATOM 741 C CA . ILE A 1 96 ? -0.656 11.314 -3.084 1.00 98.06 96 ILE A CA 1
ATOM 742 C C . ILE A 1 96 ? -2.034 11.962 -2.910 1.00 98.06 96 ILE A C 1
ATOM 744 O O . ILE A 1 96 ? -2.121 13.185 -2.838 1.00 98.06 96 ILE A O 1
ATOM 748 N N . LEU A 1 97 ? -3.109 11.164 -2.858 1.00 98.12 97 LEU A N 1
ATOM 749 C CA . LEU A 1 97 ? -4.460 11.688 -2.630 1.00 98.12 97 LEU A CA 1
ATOM 750 C C . LEU A 1 97 ? -4.605 12.294 -1.226 1.00 98.12 97 LEU A C 1
ATOM 752 O O . LEU A 1 97 ? -5.334 13.269 -1.072 1.00 98.12 97 LEU A O 1
ATOM 756 N N . ALA A 1 98 ? -3.909 11.726 -0.233 1.00 97.81 98 ALA A N 1
ATOM 757 C CA . ALA A 1 98 ? -3.804 12.228 1.137 1.00 97.81 98 ALA A CA 1
ATOM 758 C C . ALA A 1 98 ? -5.153 12.650 1.768 1.00 97.81 98 ALA A C 1
ATOM 760 O O . ALA A 1 98 ? -5.270 13.780 2.255 1.00 97.81 98 ALA A O 1
ATOM 761 N N . PRO A 1 99 ? -6.187 11.781 1.765 1.00 98.12 99 PRO A N 1
ATOM 762 C CA . PRO A 1 99 ? -7.478 12.138 2.338 1.00 98.12 99 PRO A CA 1
ATOM 763 C C . PRO A 1 99 ? -7.352 12.371 3.845 1.00 98.12 99 PRO A C 1
ATOM 765 O O . PRO A 1 99 ? -6.604 11.676 4.539 1.00 98.12 99 PRO A O 1
ATOM 768 N N . ARG A 1 100 ? -8.113 13.334 4.359 1.00 98.44 100 ARG A N 1
ATOM 769 C CA . ARG A 1 100 ? -8.103 13.693 5.781 1.00 98.44 100 ARG A CA 1
ATOM 770 C C . ARG A 1 100 ? -9.321 13.118 6.511 1.00 98.44 100 ARG A C 1
ATOM 772 O O . ARG A 1 100 ? -10.369 12.922 5.889 1.00 98.44 100 ARG A O 1
ATOM 779 N N . PRO A 1 101 ? -9.218 12.881 7.831 1.00 98.56 101 PRO A N 1
ATOM 780 C CA . PRO A 1 101 ? -10.366 12.497 8.646 1.00 98.56 101 PRO A CA 1
ATOM 781 C C . PRO A 1 101 ? -11.563 13.437 8.456 1.00 98.56 101 PRO A C 1
ATOM 783 O O . PRO A 1 101 ? -11.409 14.660 8.419 1.00 98.56 101 PRO A O 1
ATOM 786 N N . GLY A 1 102 ? -12.754 12.856 8.296 1.00 98.31 102 GLY A N 1
ATOM 787 C CA . GLY A 1 102 ? -14.010 13.591 8.117 1.00 98.31 102 GLY A CA 1
ATOM 788 C C . GLY A 1 102 ? -14.342 13.989 6.672 1.00 98.31 102 GLY A C 1
ATOM 789 O O . GLY A 1 102 ? -15.456 14.449 6.412 1.00 98.31 102 GLY A O 1
ATOM 790 N N . GLU A 1 103 ? -13.431 13.796 5.713 1.00 98.62 103 GLU A N 1
ATOM 791 C CA . GLU A 1 103 ? -13.702 14.066 4.297 1.00 98.62 103 GLU A CA 1
ATOM 792 C C . GLU A 1 103 ? -14.650 13.026 3.667 1.00 98.62 103 GLU A C 1
ATOM 794 O O . GLU A 1 103 ? -14.974 11.983 4.241 1.00 98.62 103 GLU A O 1
ATOM 799 N N . ARG A 1 104 ? -15.135 13.334 2.458 1.00 98.62 104 ARG A N 1
ATOM 800 C CA . ARG A 1 104 ? -15.950 12.426 1.640 1.00 98.62 104 ARG A CA 1
ATOM 801 C C . ARG A 1 104 ? -15.136 12.010 0.423 1.00 98.62 104 ARG A C 1
ATOM 803 O O . ARG A 1 104 ? -14.788 12.865 -0.388 1.00 98.62 104 ARG A O 1
ATOM 810 N N . VAL A 1 105 ? -14.845 10.723 0.303 1.00 98.44 105 VAL A N 1
ATOM 811 C CA . VAL A 1 105 ? -13.929 10.158 -0.694 1.00 98.44 105 VAL A CA 1
ATOM 812 C C . VAL A 1 105 ? -14.617 9.008 -1.427 1.00 98.44 105 VAL A C 1
ATOM 814 O O . VAL A 1 105 ? -15.386 8.253 -0.833 1.00 98.44 105 VAL A O 1
ATOM 817 N N . ILE A 1 106 ? -14.347 8.873 -2.725 1.00 98.25 106 ILE A N 1
ATOM 818 C CA . ILE A 1 106 ? -14.834 7.768 -3.556 1.00 98.25 106 ILE A CA 1
ATOM 819 C C . ILE A 1 106 ? -13.660 7.046 -4.224 1.00 98.25 106 ILE A C 1
ATOM 821 O O . ILE A 1 106 ? -12.814 7.676 -4.857 1.00 98.25 106 ILE A O 1
ATOM 825 N N . ASP A 1 107 ? -13.630 5.722 -4.098 1.00 97.88 107 ASP A N 1
ATOM 826 C CA . ASP A 1 107 ? -12.770 4.818 -4.858 1.00 97.88 107 ASP A CA 1
ATOM 827 C C . ASP A 1 107 ? -13.605 4.179 -5.973 1.00 97.88 107 ASP A C 1
ATOM 829 O O . ASP A 1 107 ? -14.303 3.193 -5.770 1.00 97.88 107 ASP A O 1
ATOM 833 N N . LEU A 1 108 ? -13.584 4.786 -7.161 1.00 97.19 108 LEU A N 1
ATOM 834 C CA . LEU A 1 108 ? -14.498 4.431 -8.254 1.00 97.19 108 LEU A CA 1
ATOM 835 C C . LEU A 1 108 ? -14.271 3.012 -8.819 1.00 97.19 108 LEU A C 1
ATOM 837 O O . LEU A 1 108 ? -15.143 2.467 -9.492 1.00 97.19 108 LEU A O 1
ATOM 841 N N . ALA A 1 109 ? -13.093 2.428 -8.585 1.00 96.19 109 ALA A N 1
ATOM 842 C CA . ALA A 1 109 ? -12.706 1.107 -9.072 1.00 96.19 109 ALA A CA 1
ATOM 843 C C . ALA A 1 109 ? -11.997 0.329 -7.954 1.00 96.19 109 ALA A C 1
ATOM 845 O O . ALA A 1 109 ? -10.807 0.016 -8.036 1.00 96.19 109 ALA A O 1
ATOM 846 N N . ALA A 1 110 ? -12.755 0.035 -6.898 1.00 93.56 110 ALA A N 1
ATOM 847 C CA . ALA A 1 110 ? -12.216 -0.401 -5.618 1.00 93.56 110 ALA A CA 1
ATOM 848 C C . ALA A 1 110 ? -11.632 -1.819 -5.603 1.00 93.56 110 ALA A C 1
ATOM 850 O O . ALA A 1 110 ? -10.693 -2.081 -4.851 1.00 93.56 110 ALA A O 1
ATOM 851 N N . ALA A 1 111 ? -12.151 -2.757 -6.404 1.00 94.00 111 ALA A N 1
ATOM 852 C CA . ALA A 1 111 ? -11.713 -4.153 -6.353 1.00 94.00 111 ALA A CA 1
ATOM 853 C C . ALA A 1 111 ? -10.200 -4.292 -6.652 1.00 94.00 111 ALA A C 1
ATOM 855 O O . ALA A 1 111 ? -9.710 -3.715 -7.624 1.00 94.00 111 ALA A O 1
ATOM 856 N N . PRO A 1 112 ? -9.428 -5.074 -5.866 1.00 93.19 112 PRO A N 1
ATOM 857 C CA . PRO A 1 112 ? -9.834 -5.945 -4.752 1.00 93.19 112 PRO A CA 1
ATOM 858 C C . PRO A 1 112 ? -9.864 -5.285 -3.351 1.00 93.19 112 PRO A C 1
ATOM 860 O O . PRO A 1 112 ? -10.051 -5.985 -2.363 1.00 93.19 112 PRO A O 1
ATOM 863 N N . GLY A 1 113 ? -9.657 -3.971 -3.232 1.00 94.94 113 GLY A N 1
ATOM 864 C CA . GLY A 1 113 ? -9.814 -3.205 -1.980 1.00 94.94 113 GLY A CA 1
ATOM 865 C C . GLY A 1 113 ? -8.512 -2.673 -1.369 1.00 94.94 113 GLY A C 1
ATOM 866 O O . GLY A 1 113 ? -8.520 -2.049 -0.305 1.00 94.94 113 GLY A O 1
ATOM 867 N N . GLY A 1 114 ? -7.368 -2.887 -2.027 1.00 95.94 114 GLY A N 1
ATOM 868 C CA . GLY A 1 114 ? -6.065 -2.454 -1.512 1.00 95.94 114 GLY A CA 1
ATOM 869 C C . GLY A 1 114 ? -5.968 -0.941 -1.307 1.00 95.94 114 GLY A C 1
ATOM 870 O O . GLY A 1 114 ? -5.496 -0.502 -0.262 1.00 95.94 114 GLY A O 1
ATOM 871 N N . LYS A 1 115 ? -6.457 -0.134 -2.257 1.00 96.94 115 LYS A N 1
ATOM 872 C CA . LYS A 1 115 ? -6.451 1.334 -2.132 1.00 96.94 115 LYS A CA 1
ATOM 873 C C . LYS A 1 115 ? -7.545 1.818 -1.190 1.00 96.94 115 LYS A C 1
ATOM 875 O O . LYS A 1 115 ? -7.242 2.591 -0.292 1.00 96.94 115 LYS A O 1
ATOM 880 N N . THR A 1 116 ? -8.755 1.278 -1.304 1.00 97.94 116 THR A N 1
ATOM 881 C CA . THR A 1 116 ? -9.874 1.566 -0.395 1.00 97.94 116 THR A CA 1
ATOM 882 C C . THR A 1 116 ? -9.476 1.438 1.076 1.00 97.94 116 THR A C 1
ATOM 884 O O . THR A 1 116 ? -9.674 2.355 1.866 1.00 97.94 116 THR A O 1
ATOM 887 N N . THR A 1 117 ? -8.829 0.331 1.452 1.00 98.06 117 THR A N 1
ATOM 888 C CA . THR A 1 117 ? -8.358 0.124 2.833 1.00 98.06 117 THR A CA 1
ATOM 889 C C . THR A 1 117 ? -7.226 1.075 3.233 1.00 98.06 117 THR A C 1
ATOM 891 O O . THR A 1 117 ? -7.027 1.311 4.421 1.00 98.06 117 THR A O 1
ATOM 894 N N . HIS A 1 118 ? -6.467 1.616 2.272 1.00 98.38 118 HIS A N 1
ATOM 895 C CA . HIS A 1 118 ? -5.442 2.637 2.526 1.00 98.38 118 HIS A CA 1
ATOM 896 C C . HIS A 1 118 ? -6.103 3.969 2.846 1.00 98.38 118 HIS A C 1
ATOM 898 O O . HIS A 1 118 ? -5.776 4.585 3.853 1.00 98.38 118 HIS A O 1
ATOM 904 N N . LEU A 1 119 ? -7.070 4.369 2.017 1.00 98.50 119 LEU A N 1
ATOM 905 C CA . LEU A 1 119 ? -7.829 5.603 2.190 1.00 98.50 119 LEU A CA 1
ATOM 906 C C . LEU A 1 119 ? -8.563 5.594 3.532 1.00 98.50 119 LEU A C 1
ATOM 908 O O . LEU A 1 119 ? -8.426 6.541 4.297 1.00 98.50 119 LEU A O 1
ATOM 912 N N . ALA A 1 120 ? -9.229 4.487 3.876 1.00 98.38 120 ALA A N 1
ATOM 913 C CA . ALA A 1 120 ? -9.879 4.322 5.176 1.00 98.38 120 ALA A CA 1
ATOM 914 C C . ALA A 1 120 ? -8.909 4.522 6.356 1.00 98.38 120 ALA A C 1
ATOM 916 O O . ALA A 1 120 ? -9.268 5.138 7.358 1.00 98.38 120 ALA A O 1
ATOM 917 N N . ALA A 1 121 ? -7.678 4.014 6.231 1.00 98.38 121 ALA A N 1
ATOM 918 C CA . ALA A 1 121 ? -6.653 4.132 7.261 1.00 98.38 121 ALA A CA 1
ATOM 919 C C . ALA A 1 121 ? -6.088 5.561 7.379 1.00 98.38 121 ALA A C 1
ATOM 921 O O . ALA A 1 121 ? -5.891 6.037 8.495 1.00 98.38 121 ALA A O 1
ATOM 922 N N . LEU A 1 122 ? -5.880 6.263 6.257 1.00 98.50 122 LEU A N 1
ATOM 923 C CA . LEU A 1 122 ? -5.458 7.675 6.233 1.00 98.50 122 LEU A CA 1
ATOM 924 C C . LEU A 1 122 ? -6.538 8.608 6.799 1.00 98.50 122 LEU A C 1
ATOM 926 O O . LEU A 1 122 ? -6.233 9.533 7.544 1.00 98.50 122 LEU A O 1
ATOM 930 N N . MET A 1 123 ? -7.807 8.308 6.516 1.00 98.56 123 MET A N 1
ATOM 931 C CA . MET A 1 123 ? -8.966 9.030 7.050 1.00 98.56 123 MET A CA 1
ATOM 932 C C . MET A 1 123 ? -9.253 8.716 8.527 1.00 98.56 123 MET A C 1
ATOM 934 O O . MET A 1 123 ? -10.223 9.229 9.075 1.00 98.56 123 MET A O 1
ATOM 938 N N . GLY A 1 124 ? -8.479 7.843 9.180 1.00 97.75 124 GLY A N 1
ATOM 939 C CA . GLY A 1 124 ? -8.720 7.466 10.578 1.00 97.75 124 GLY A CA 1
ATOM 940 C C . GLY A 1 124 ? -10.052 6.741 10.814 1.00 97.75 124 GLY A C 1
ATOM 941 O O . GLY A 1 124 ? -10.508 6.658 11.948 1.00 97.75 124 GLY A O 1
ATOM 942 N N . GLY A 1 125 ? -10.692 6.216 9.763 1.00 96.00 125 GLY A N 1
ATOM 943 C CA . GLY A 1 125 ? -12.042 5.654 9.847 1.00 96.00 125 GLY A CA 1
ATOM 944 C C . GLY A 1 125 ? -13.157 6.697 10.017 1.00 96.00 125 GLY A C 1
ATOM 945 O O . GLY A 1 125 ? -14.280 6.321 10.347 1.00 96.00 125 GLY A O 1
ATOM 946 N N . GLU A 1 126 ? -12.873 7.981 9.787 1.00 98.12 126 GLU A N 1
ATOM 947 C C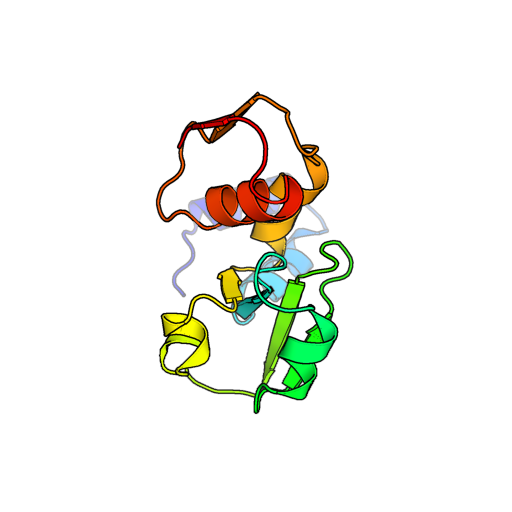A . GLU A 1 126 ? -13.824 9.086 9.940 1.00 98.12 126 GLU A CA 1
ATOM 948 C C . GLU A 1 126 ? -14.264 9.665 8.589 1.00 98.12 126 GLU A C 1
ATOM 950 O O . GLU A 1 126 ? -13.474 9.762 7.651 1.00 98.12 126 GLU A O 1
ATOM 955 N N . GLY A 1 127 ? -15.510 10.137 8.503 1.00 97.69 127 GLY A N 1
ATOM 956 C CA . GLY A 1 127 ? -16.081 10.708 7.279 1.00 97.69 127 GLY A CA 1
ATOM 957 C C . GLY A 1 127 ? -16.856 9.682 6.451 1.00 97.69 127 GLY A C 1
ATOM 958 O O . GLY A 1 127 ? -17.482 8.776 7.000 1.00 97.69 127 GLY A O 1
ATOM 959 N N . LEU A 1 128 ? -16.853 9.844 5.125 1.00 98.50 128 LEU A N 1
ATOM 960 C CA . LEU A 1 128 ? -17.534 8.937 4.195 1.00 98.50 128 LEU A CA 1
ATOM 961 C C . LEU A 1 128 ? -16.549 8.422 3.150 1.00 98.50 128 LEU A C 1
ATOM 963 O O . LEU A 1 128 ? -16.007 9.205 2.375 1.00 98.50 128 LEU A O 1
ATOM 967 N N . LEU A 1 129 ? -16.396 7.105 3.074 1.00 98.31 129 LEU A N 1
ATOM 968 C CA . LEU A 1 129 ? -15.673 6.436 2.001 1.00 98.31 129 LEU A CA 1
ATOM 969 C C . LEU A 1 129 ? -16.636 5.527 1.234 1.00 98.31 129 LEU A C 1
ATOM 971 O O . LEU A 1 129 ? -17.252 4.643 1.827 1.00 98.31 129 LEU A O 1
ATOM 975 N N . VAL A 1 130 ? -16.760 5.749 -0.073 1.00 98.12 130 VAL A N 1
ATOM 976 C CA . VAL A 1 130 ? -17.547 4.912 -0.993 1.00 98.12 130 VAL A CA 1
ATOM 977 C C . VAL A 1 130 ? -16.589 4.134 -1.891 1.00 98.12 130 VAL A C 1
ATOM 979 O O . VAL A 1 130 ? -15.633 4.721 -2.395 1.00 98.12 130 VAL A O 1
ATOM 982 N N . ALA A 1 131 ? -16.835 2.838 -2.080 1.00 93.56 131 ALA A N 1
ATOM 983 C CA . ALA A 1 131 ? -15.995 1.929 -2.860 1.00 93.56 131 ALA A CA 1
ATOM 984 C C . ALA A 1 131 ? -16.850 0.941 -3.661 1.00 93.56 131 ALA A C 1
ATOM 986 O O . ALA A 1 131 ? -17.914 0.547 -3.129 1.00 93.56 131 ALA A O 1
#

Sequence (131 aa):
MDIPALFLDRMARLLGDEYLAFREALAGHPHVGLRANTLKIAPQELAARLPFRLEPVPWCPAGFRLVAGRRPGAHPYHAAGLYYIQEPAAMAPAEILAPRPGERVIDLAAAPGGKTTHLAALMGGEGLLVA

Radius of gyration: 17.35 Å; chains: 1; bounding box: 36×32×46 Å

Secondary structure (DSSP, 8-state):
----HHHHHHHHHHHGGGHHHHHHHHTSPPPPEEEE-TTTS-HHHHHHHSSSEEEEETTEEEEEEEEE-S-GGGSHHHHTTSEEE--SGGGHHHHHH-PPTT-EEE-TT-TT-HHHHHHHHHTTT-SEEE-

pLDDT: mean 95.66, std 4.97, range [61.5, 98.69]

Foldseek 3Di:
DDDDPVVLVVLCVVQPVCSVVVVVVVPDDAWKKKFFQLLVDQLVRVCVPDPFDWDALPLHNRMTTTPDDPDPCPDVCVVVPRIDTDRSVRLNVLSVVQDAAQDAEEDPPQPPPNSVSSNCSSNSVHHHYHD